Protein AF-A0A927RCM1-F1 (afdb_monomer)

Radius of gyration: 14.28 Å; Cα contacts (8 Å, |Δi|>4): 34; chains: 1; bounding box: 37×28×33 Å

pLDDT: mean 75.23, std 9.81, range [44.22, 87.44]

Mean predicted aligned error: 9.84 Å

Secondary structure (DSSP, 8-state):
---PPP-HHHHHHHHHHHHHHTT--HHHHHHHHT-S-HHHHHHHHHHHHHHHTSHHHHHHHHHTT--

Structure (mmCIF, N/CA/C/O backbone):
data_AF-A0A927RCM1-F1
#
_entry.id   AF-A0A927RCM1-F1
#
loop_
_atom_site.group_PDB
_atom_site.id
_atom_site.type_symbol
_atom_site.label_atom_id
_atom_site.label_alt_id
_atom_site.label_comp_id
_atom_site.label_asym_id
_atom_site.label_entity_id
_atom_site.label_seq_id
_atom_site.pdbx_PDB_ins_code
_atom_site.Cartn_x
_atom_site.Cartn_y
_atom_site.Cartn_z
_atom_site.occupancy
_atom_site.B_iso_or_equiv
_atom_site.auth_seq_id
_atom_site.auth_comp_id
_atom_site.auth_asym_id
_atom_site.auth_atom_id
_atom_site.pdbx_PDB_model_num
ATOM 1 N N . MET A 1 1 ? 28.905 -2.780 1.317 1.00 48.88 1 MET A N 1
ATOM 2 C CA . MET A 1 1 ? 27.428 -2.766 1.227 1.00 48.88 1 MET A CA 1
ATOM 3 C C . MET A 1 1 ? 26.889 -2.271 2.563 1.00 48.88 1 MET A C 1
ATOM 5 O O . MET A 1 1 ? 27.240 -2.855 3.578 1.00 48.88 1 MET A O 1
ATOM 9 N N . LYS A 1 2 ? 26.173 -1.141 2.604 1.00 51.09 2 LYS A N 1
ATOM 10 C CA . LYS A 1 2 ? 25.668 -0.554 3.858 1.00 51.09 2 LYS A CA 1
ATOM 11 C C . LYS A 1 2 ? 24.300 -1.179 4.137 1.00 51.09 2 LYS A C 1
ATOM 13 O O . LYS A 1 2 ? 23.404 -1.031 3.316 1.00 51.09 2 LYS A O 1
ATOM 18 N N . VAL A 1 3 ? 24.164 -1.923 5.232 1.00 59.69 3 VAL A N 1
ATOM 19 C CA . VAL A 1 3 ? 22.874 -2.502 5.634 1.00 59.69 3 VAL A CA 1
ATOM 20 C C . VAL A 1 3 ? 22.077 -1.399 6.323 1.00 59.69 3 VAL A C 1
ATOM 22 O O . VAL A 1 3 ? 22.468 -0.919 7.388 1.00 59.69 3 VAL A O 1
ATOM 25 N N . GLU A 1 4 ? 21.001 -0.943 5.688 1.00 76.06 4 GLU A N 1
ATOM 26 C CA . GLU A 1 4 ? 20.064 -0.018 6.319 1.00 76.06 4 GLU A CA 1
ATOM 27 C C . GLU A 1 4 ? 19.368 -0.706 7.494 1.00 76.06 4 GLU A C 1
ATOM 29 O O . GLU A 1 4 ? 18.963 -1.867 7.413 1.00 76.06 4 GLU A O 1
ATOM 34 N N . LYS A 1 5 ? 19.247 0.005 8.620 1.00 78.50 5 LYS A N 1
ATOM 35 C CA . LYS A 1 5 ? 18.530 -0.521 9.782 1.00 78.50 5 LYS A CA 1
ATOM 36 C C . LYS A 1 5 ? 17.052 -0.632 9.429 1.00 78.50 5 LYS A C 1
ATOM 38 O O . LYS A 1 5 ? 16.426 0.374 9.102 1.00 78.50 5 LYS A O 1
ATOM 43 N N . LEU A 1 6 ? 16.502 -1.837 9.556 1.00 72.94 6 LEU A N 1
ATOM 44 C CA . LEU A 1 6 ? 15.062 -2.070 9.516 1.00 72.94 6 LEU A CA 1
ATOM 45 C C . LEU A 1 6 ? 14.383 -1.171 10.554 1.00 72.94 6 LEU A C 1
ATOM 47 O O . LEU A 1 6 ? 14.636 -1.283 11.753 1.00 72.94 6 LEU A O 1
ATOM 51 N N . THR A 1 7 ? 13.536 -0.260 10.080 1.00 76.31 7 THR A N 1
ATOM 52 C CA . THR A 1 7 ? 12.701 0.584 10.938 1.00 76.31 7 THR A CA 1
ATOM 53 C C . THR A 1 7 ? 11.231 0.204 10.769 1.00 76.31 7 THR A C 1
ATOM 55 O O . THR A 1 7 ? 10.839 -0.269 9.696 1.00 76.31 7 THR A O 1
ATOM 58 N N . PRO A 1 8 ? 10.372 0.475 11.768 1.00 74.94 8 PRO A N 1
ATOM 59 C CA . PRO A 1 8 ? 8.926 0.270 11.645 1.00 74.94 8 PRO A CA 1
ATOM 60 C C . PRO A 1 8 ? 8.282 0.997 10.450 1.00 74.94 8 PRO A C 1
ATOM 62 O O . PRO A 1 8 ? 7.184 0.651 10.025 1.00 74.94 8 PRO A O 1
ATOM 65 N N . HIS A 1 9 ? 8.941 2.023 9.902 1.00 77.94 9 HIS A N 1
ATOM 66 C CA . HIS A 1 9 ? 8.473 2.735 8.715 1.00 77.94 9 HIS A CA 1
ATOM 67 C C . HIS A 1 9 ? 8.663 1.920 7.422 1.00 77.94 9 HIS A C 1
ATOM 69 O O . HIS A 1 9 ? 7.813 1.959 6.530 1.00 77.94 9 HIS A O 1
ATOM 75 N N . MET A 1 10 ? 9.743 1.138 7.338 1.00 73.94 10 MET A N 1
ATOM 76 C CA . MET A 1 10 ? 10.011 0.260 6.195 1.00 73.94 10 MET A CA 1
ATOM 77 C C . MET A 1 10 ? 9.001 -0.890 6.146 1.00 73.94 10 MET A C 1
ATOM 79 O O . MET A 1 10 ? 8.408 -1.137 5.098 1.00 73.94 10 MET A O 1
ATOM 83 N N . SER A 1 11 ? 8.723 -1.530 7.289 1.00 78.12 11 SER A N 1
ATOM 84 C CA . SER A 1 11 ? 7.739 -2.618 7.358 1.00 78.12 11 SER A CA 1
ATOM 85 C C . SER A 1 11 ? 6.322 -2.142 7.037 1.00 78.12 11 SER A C 1
ATOM 87 O O . SER A 1 11 ? 5.618 -2.818 6.291 1.00 78.12 11 SER A O 1
ATOM 89 N N . ARG A 1 12 ? 5.923 -0.948 7.507 1.00 80.56 12 ARG A N 1
ATOM 90 C CA . ARG A 1 12 ? 4.635 -0.332 7.136 1.00 80.56 12 ARG A CA 1
ATOM 91 C C . ARG A 1 12 ? 4.466 -0.198 5.625 1.00 80.56 12 ARG A C 1
ATOM 93 O O . ARG A 1 12 ? 3.381 -0.456 5.120 1.00 80.56 12 ARG A O 1
ATOM 100 N N . THR A 1 13 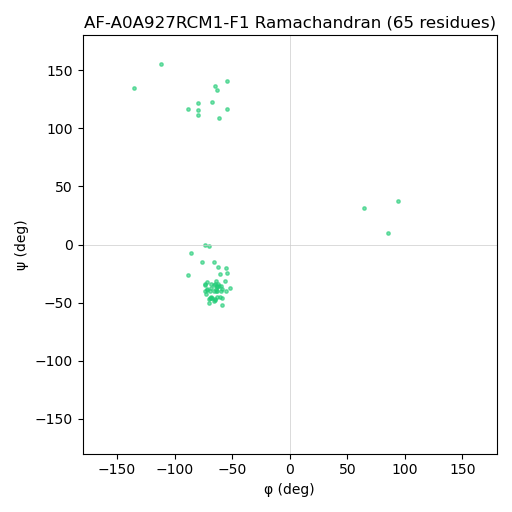? 5.527 0.164 4.905 1.00 80.19 13 THR A N 1
ATOM 101 C CA . THR A 1 13 ? 5.487 0.300 3.442 1.00 80.19 13 THR A CA 1
ATOM 102 C C . THR A 1 13 ? 5.316 -1.047 2.746 1.00 80.19 13 THR A C 1
ATOM 104 O O . THR A 1 13 ? 4.461 -1.175 1.869 1.00 80.19 13 THR A O 1
ATOM 107 N N . THR A 1 14 ? 6.081 -2.059 3.159 1.00 83.69 14 THR A N 1
ATOM 108 C CA . THR A 1 14 ? 5.996 -3.409 2.586 1.00 83.69 14 THR A CA 1
ATOM 109 C C . THR A 1 14 ? 4.623 -4.035 2.828 1.00 83.69 14 THR A C 1
ATOM 111 O O . THR A 1 14 ? 4.020 -4.558 1.896 1.00 83.69 14 THR A O 1
ATOM 114 N N . VAL A 1 15 ? 4.096 -3.921 4.052 1.00 84.88 15 VAL A N 1
ATOM 115 C CA . VAL A 1 15 ? 2.767 -4.437 4.418 1.00 84.88 15 VAL A CA 1
ATOM 116 C C . VAL A 1 15 ? 1.662 -3.710 3.650 1.00 84.88 15 VAL A C 1
ATOM 118 O O . VAL A 1 15 ? 0.803 -4.365 3.066 1.00 84.88 15 VAL A O 1
ATOM 121 N N . ALA A 1 16 ? 1.700 -2.373 3.591 1.00 85.06 16 ALA A N 1
ATOM 122 C CA . ALA A 1 16 ? 0.704 -1.593 2.859 1.00 85.06 16 ALA A CA 1
ATOM 123 C C . ALA A 1 16 ? 0.664 -1.969 1.372 1.00 85.06 16 ALA A C 1
ATOM 125 O O . ALA A 1 16 ? -0.410 -2.173 0.817 1.00 85.06 16 ALA A O 1
ATOM 126 N N . THR A 1 17 ? 1.835 -2.075 0.739 1.00 83.56 17 THR A N 1
ATOM 127 C CA . THR A 1 17 ? 1.945 -2.397 -0.690 1.00 83.56 17 THR A CA 1
ATOM 128 C C . THR A 1 17 ? 1.453 -3.816 -0.966 1.00 83.56 17 THR A C 1
ATOM 130 O O . THR A 1 17 ? 0.586 -3.992 -1.810 1.00 83.56 17 THR A O 1
ATOM 133 N N . GLY A 1 18 ? 1.907 -4.810 -0.192 1.00 86.31 18 GLY A N 1
ATOM 134 C CA . GLY A 1 18 ? 1.526 -6.208 -0.409 1.00 86.31 18 GLY A CA 1
ATOM 135 C C . GLY A 1 18 ? 0.028 -6.479 -0.236 1.00 86.31 18 GLY A C 1
ATOM 136 O O . GLY A 1 18 ? -0.560 -7.202 -1.034 1.00 86.31 18 GLY A O 1
ATOM 137 N N . LEU A 1 19 ? -0.615 -5.868 0.765 1.00 87.44 19 LEU A N 1
ATOM 138 C CA . LEU A 1 19 ? -2.062 -6.021 0.968 1.00 87.44 19 LEU A CA 1
ATOM 139 C C . LEU A 1 19 ? -2.870 -5.338 -0.134 1.00 87.44 19 LEU A C 1
ATOM 141 O O . LEU A 1 19 ? -3.8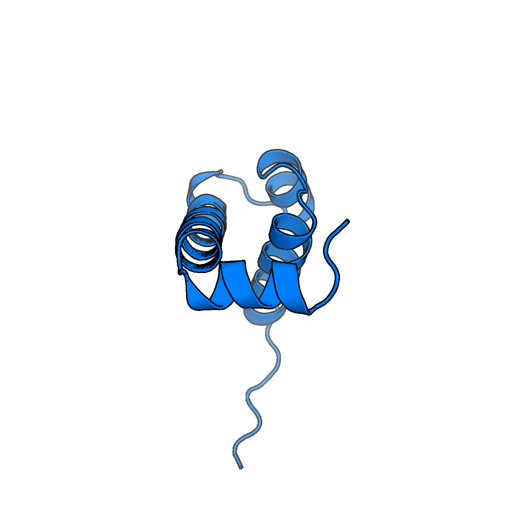63 -5.887 -0.610 1.00 87.44 19 LEU A O 1
ATOM 145 N N . LEU A 1 20 ? -2.435 -4.152 -0.566 1.00 85.94 20 LEU A N 1
ATOM 146 C CA . LEU A 1 20 ? -3.081 -3.466 -1.676 1.00 85.94 20 LEU A CA 1
ATOM 147 C C . LEU A 1 20 ? -2.905 -4.242 -2.979 1.00 85.94 20 LEU A C 1
ATOM 149 O O . LEU A 1 20 ? -3.875 -4.344 -3.719 1.00 85.94 20 LEU A O 1
ATOM 153 N N . ASP A 1 21 ? -1.739 -4.824 -3.253 1.00 82.56 21 ASP A N 1
ATOM 154 C CA . ASP A 1 21 ? -1.513 -5.661 -4.439 1.00 82.56 21 ASP A CA 1
ATOM 155 C C . ASP A 1 21 ? -2.389 -6.923 -4.419 1.00 82.56 21 ASP A C 1
ATOM 157 O O . ASP A 1 21 ? -2.941 -7.308 -5.449 1.00 82.56 21 ASP A O 1
ATOM 161 N N . ALA A 1 22 ? -2.625 -7.498 -3.235 1.00 84.81 22 ALA A N 1
ATOM 162 C CA . ALA A 1 22 ? -3.562 -8.604 -3.029 1.00 84.81 22 ALA A CA 1
ATOM 163 C C . ALA A 1 22 ? -5.049 -8.208 -3.172 1.00 84.81 22 ALA A C 1
ATOM 165 O O . ALA A 1 22 ? -5.927 -9.058 -3.043 1.00 84.81 22 ALA A O 1
ATOM 166 N N . GLY A 1 23 ? -5.358 -6.933 -3.438 1.00 84.94 23 GLY A N 1
ATOM 167 C CA . GLY A 1 23 ? -6.725 -6.455 -3.656 1.00 84.94 23 GLY A CA 1
ATOM 168 C C . GLY A 1 23 ? -7.496 -6.100 -2.385 1.00 84.94 23 GLY A C 1
ATOM 169 O O . GLY A 1 23 ? -8.693 -5.827 -2.473 1.00 84.94 23 GLY A O 1
ATOM 170 N N . VAL A 1 24 ? -6.837 -6.059 -1.224 1.00 86.94 24 VAL A N 1
ATOM 171 C CA . VAL A 1 24 ? -7.482 -5.661 0.033 1.00 86.94 24 VAL A CA 1
ATOM 172 C C . VAL A 1 24 ? -7.946 -4.199 -0.065 1.00 86.94 24 VAL A C 1
ATOM 174 O O . VAL A 1 24 ? -7.172 -3.338 -0.507 1.00 86.94 24 VAL A O 1
ATOM 177 N N . PRO A 1 25 ? -9.190 -3.879 0.340 1.00 86.75 25 PRO A N 1
ATOM 178 C CA . PRO A 1 25 ? -9.677 -2.508 0.375 1.00 86.75 25 PRO A CA 1
ATOM 179 C C . PRO A 1 25 ? -8.769 -1.584 1.192 1.00 86.75 25 PRO A C 1
ATOM 181 O O . PRO A 1 25 ? -8.285 -1.922 2.270 1.00 86.75 25 PRO A O 1
ATOM 184 N N . ILE A 1 26 ? -8.573 -0.358 0.701 1.00 83.56 26 ILE A N 1
ATOM 185 C CA . ILE A 1 26 ? -7.668 0.616 1.333 1.00 83.56 26 ILE A CA 1
ATOM 186 C C . ILE A 1 26 ? -8.075 0.985 2.770 1.00 83.56 26 ILE A C 1
ATOM 188 O O . ILE A 1 26 ? -7.219 1.408 3.543 1.00 83.56 26 ILE A O 1
ATOM 192 N N . VAL A 1 27 ? -9.359 0.851 3.114 1.00 84.81 27 VAL A N 1
ATOM 193 C CA . VAL A 1 27 ? -9.889 1.114 4.461 1.00 84.81 27 VAL A CA 1
ATOM 194 C C . VAL A 1 27 ? -9.411 0.036 5.436 1.00 84.81 27 VAL A C 1
ATOM 196 O O . VAL A 1 27 ? -8.821 0.368 6.456 1.00 84.81 27 VAL A O 1
ATOM 199 N N . ASP A 1 28 ? -9.501 -1.238 5.060 1.00 86.81 28 ASP A N 1
ATOM 200 C CA . ASP A 1 28 ? -9.033 -2.351 5.897 1.00 86.81 28 ASP A CA 1
ATOM 201 C C . ASP A 1 28 ? -7.508 -2.291 6.110 1.00 86.81 28 ASP A C 1
ATOM 203 O O . ASP A 1 28 ? -6.998 -2.515 7.210 1.00 86.81 28 ASP A O 1
ATOM 207 N N . VAL A 1 29 ? -6.759 -1.901 5.069 1.00 85.44 29 VAL A N 1
ATOM 208 C CA . VAL A 1 29 ? -5.309 -1.660 5.176 1.00 85.44 29 VAL A CA 1
ATOM 209 C C . VAL A 1 29 ? -5.005 -0.479 6.108 1.00 85.44 29 VAL A C 1
ATOM 211 O O . VAL A 1 29 ? -3.993 -0.489 6.806 1.00 85.44 29 VAL A O 1
ATOM 214 N N . GLN A 1 30 ? -5.850 0.554 6.146 1.00 85.56 30 GLN A N 1
ATOM 215 C CA . GLN A 1 30 ? -5.676 1.689 7.063 1.00 85.56 30 GLN A CA 1
ATOM 216 C C . GLN A 1 30 ? -5.877 1.282 8.518 1.00 85.56 30 GLN A C 1
ATOM 218 O O . GLN A 1 30 ? -5.031 1.626 9.350 1.00 85.56 30 GLN A O 1
ATOM 223 N N . ASP A 1 31 ? -6.942 0.533 8.791 1.00 83.38 31 ASP A N 1
ATOM 224 C CA . ASP A 1 31 ? -7.274 0.048 10.128 1.00 83.38 31 ASP A CA 1
ATOM 225 C C . ASP A 1 31 ? -6.157 -0.849 10.666 1.00 83.38 31 ASP A C 1
ATOM 227 O O . ASP A 1 31 ? -5.664 -0.636 11.775 1.00 83.38 31 ASP A O 1
ATOM 231 N N . MET A 1 32 ? -5.649 -1.767 9.836 1.00 83.12 32 MET A N 1
ATOM 232 C CA . MET A 1 32 ? -4.524 -2.632 10.201 1.00 83.12 32 MET A CA 1
ATOM 233 C C . MET A 1 32 ? -3.245 -1.848 10.543 1.00 83.12 32 MET A C 1
ATOM 235 O O . MET A 1 32 ? -2.478 -2.250 11.419 1.00 83.12 32 MET A O 1
ATOM 239 N N . LEU A 1 33 ? -2.983 -0.729 9.862 1.00 84.31 33 LEU A N 1
ATOM 240 C CA . LEU A 1 33 ? -1.780 0.082 10.085 1.00 84.31 33 LEU A CA 1
ATOM 241 C C . LEU A 1 33 ? -1.932 1.103 11.226 1.00 84.31 33 LEU A C 1
ATOM 243 O O . LEU A 1 33 ? -0.941 1.754 11.600 1.00 84.31 33 LEU A O 1
ATOM 247 N N . GLY A 1 34 ? -3.144 1.245 11.775 1.00 80.88 34 GLY A N 1
ATOM 248 C CA . GLY A 1 34 ? -3.488 2.232 12.797 1.00 80.88 34 GLY A CA 1
ATOM 249 C C . GLY A 1 34 ? -3.379 3.670 12.285 1.00 80.88 34 GLY A C 1
ATOM 250 O O . GLY A 1 34 ? -2.981 4.570 13.025 1.00 80.88 34 GLY A O 1
ATOM 251 N N . HIS A 1 35 ? -3.633 3.896 10.992 1.00 82.94 35 HIS A N 1
ATOM 252 C CA . HIS A 1 35 ? -3.537 5.226 10.399 1.00 82.94 35 HIS A CA 1
ATOM 253 C C . HIS A 1 35 ? -4.791 6.047 10.712 1.00 82.94 35 HIS A C 1
ATOM 255 O O . HIS A 1 35 ? -5.865 5.771 10.196 1.00 82.94 35 HIS A O 1
ATOM 261 N N . ALA A 1 36 ? -4.633 7.134 11.470 1.00 68.62 36 ALA A N 1
ATOM 262 C CA . ALA A 1 36 ? -5.737 8.040 11.806 1.00 68.62 36 ALA A CA 1
ATOM 263 C C . ALA A 1 36 ? -6.322 8.805 10.598 1.00 68.62 36 ALA A C 1
ATOM 265 O O . ALA A 1 36 ? -7.386 9.408 10.706 1.00 68.62 36 ALA A O 1
ATOM 266 N N . SER A 1 37 ? -5.628 8.828 9.453 1.00 64.88 37 SER A N 1
ATOM 267 C CA . SER A 1 37 ? -6.099 9.503 8.241 1.00 64.88 37 SER A CA 1
ATOM 268 C C . SER A 1 37 ? -5.895 8.649 6.986 1.00 64.88 37 SER A C 1
ATOM 270 O O . SER A 1 37 ? -4.775 8.190 6.733 1.00 64.88 37 SER A O 1
ATOM 272 N N . PRO A 1 38 ? -6.910 8.558 6.105 1.00 62.75 38 PRO A N 1
ATOM 273 C CA . PRO A 1 38 ? -6.785 7.903 4.804 1.00 62.75 38 PRO A CA 1
ATOM 274 C C . PRO A 1 38 ? -5.758 8.556 3.867 1.00 62.75 38 PRO A C 1
ATOM 276 O O . PRO A 1 38 ? -5.307 7.950 2.891 1.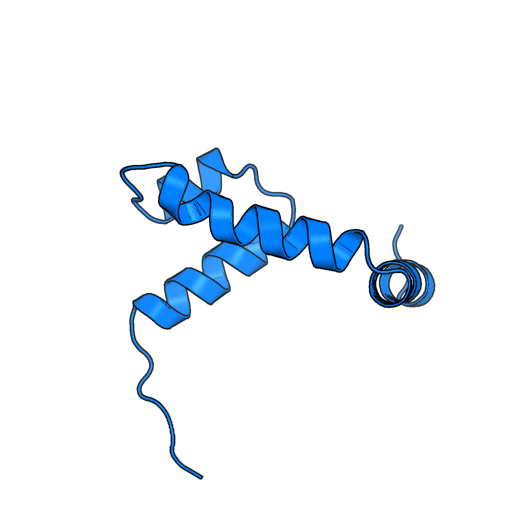00 62.75 38 PRO A O 1
ATOM 279 N N . ALA A 1 39 ? -5.390 9.817 4.128 1.00 66.00 39 ALA A N 1
ATOM 280 C CA . ALA A 1 39 ? -4.457 10.573 3.296 1.00 66.00 39 ALA A CA 1
ATOM 281 C C . ALA A 1 39 ? -3.062 9.937 3.248 1.00 66.00 39 ALA A C 1
ATOM 283 O O . ALA A 1 39 ? -2.423 9.959 2.196 1.00 66.00 39 ALA A O 1
ATOM 284 N N . THR A 1 40 ? -2.627 9.315 4.346 1.00 68.00 40 THR A N 1
ATOM 285 C CA . THR A 1 40 ? -1.303 8.693 4.465 1.00 68.00 40 THR A CA 1
ATOM 286 C C . THR A 1 40 ? -1.203 7.404 3.644 1.00 68.00 40 THR A C 1
ATOM 288 O O . THR A 1 40 ? -0.154 7.122 3.071 1.00 68.00 40 THR A O 1
ATOM 291 N N . THR A 1 41 ? -2.308 6.659 3.500 1.00 69.94 41 THR A N 1
ATOM 292 C CA . THR A 1 41 ? -2.349 5.393 2.742 1.00 69.94 41 THR A CA 1
ATOM 293 C C . THR A 1 41 ? -2.653 5.601 1.254 1.00 69.94 41 THR A C 1
ATOM 295 O O . THR A 1 41 ? -2.184 4.831 0.417 1.00 69.94 41 THR A O 1
ATOM 298 N N . ARG A 1 42 ? -3.347 6.689 0.876 1.00 70.06 42 ARG A N 1
ATOM 299 C CA . ARG A 1 42 ? -3.640 7.038 -0.535 1.00 70.06 42 ARG A CA 1
ATOM 300 C C . ARG A 1 42 ? -2.401 7.123 -1.436 1.00 70.06 42 ARG A C 1
ATOM 302 O O . ARG A 1 42 ? -2.512 6.951 -2.650 1.00 70.06 42 ARG A O 1
ATOM 309 N N . ARG A 1 43 ? -1.218 7.381 -0.867 1.00 72.00 43 ARG A N 1
ATOM 310 C CA . ARG A 1 43 ? 0.051 7.376 -1.611 1.00 72.00 43 ARG A CA 1
AT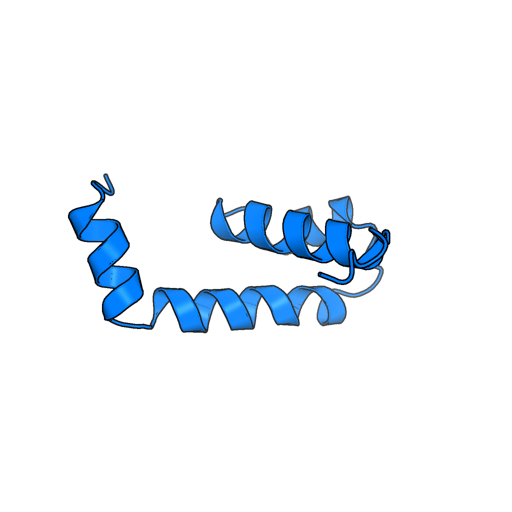OM 311 C C . ARG A 1 43 ? 0.365 6.001 -2.214 1.00 72.00 43 ARG A C 1
ATOM 313 O O . ARG A 1 43 ? 0.878 5.960 -3.330 1.00 72.00 43 ARG A O 1
ATOM 320 N N . TYR A 1 44 ? 0.029 4.912 -1.523 1.00 68.69 44 TYR A N 1
ATOM 321 C CA . TYR A 1 44 ? 0.291 3.548 -1.988 1.00 68.69 44 TYR A CA 1
ATOM 322 C C . TYR A 1 44 ? -0.645 3.143 -3.138 1.00 68.69 44 TYR A C 1
ATOM 324 O O . TYR A 1 44 ? -0.175 2.656 -4.162 1.00 68.69 44 TYR A O 1
ATOM 332 N N . ASP A 1 45 ? 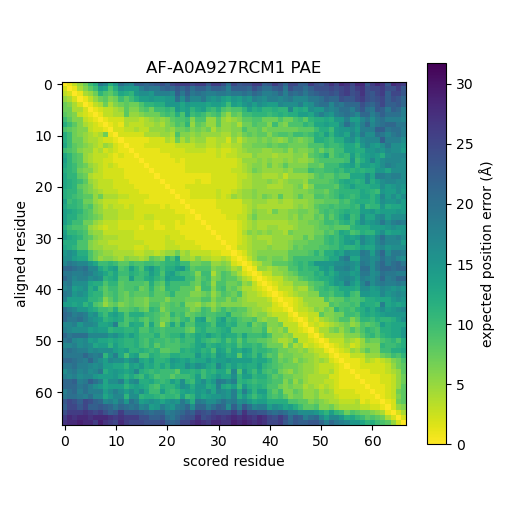-1.935 3.479 -3.048 1.00 68.88 45 ASP A N 1
ATOM 333 C CA . ASP A 1 45 ? -2.921 3.252 -4.122 1.00 68.88 45 ASP A CA 1
ATOM 334 C C . ASP A 1 45 ? -2.537 3.966 -5.438 1.00 68.88 45 ASP A C 1
ATOM 336 O O . ASP A 1 45 ? -2.653 3.419 -6.537 1.00 68.88 45 ASP A O 1
ATOM 340 N N . ARG A 1 46 ? -1.979 5.184 -5.347 1.00 65.88 46 ARG A N 1
ATOM 341 C CA . ARG A 1 46 ? -1.461 5.912 -6.521 1.00 65.88 46 ARG A CA 1
ATOM 342 C C . ARG A 1 46 ? -0.256 5.211 -7.164 1.00 65.88 46 ARG A C 1
ATOM 344 O O . ARG A 1 46 ? -0.100 5.294 -8.381 1.00 65.88 46 ARG A O 1
ATOM 351 N N . GLY A 1 47 ? 0.602 4.570 -6.368 1.00 68.00 47 GLY A N 1
ATOM 352 C CA . GLY A 1 47 ? 1.724 3.772 -6.868 1.00 68.00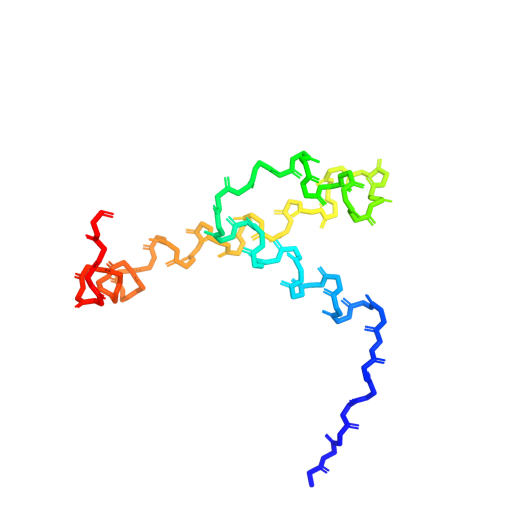 47 GLY A CA 1
ATOM 353 C C . GLY A 1 47 ? 1.240 2.560 -7.660 1.00 68.00 47 GLY A C 1
ATOM 354 O O . GLY A 1 47 ? 1.658 2.376 -8.801 1.00 68.00 47 GLY A O 1
ATOM 355 N N . ARG A 1 48 ? 0.274 1.819 -7.105 1.00 68.94 48 ARG A N 1
ATOM 356 C CA . ARG A 1 48 ? -0.335 0.649 -7.747 1.00 68.94 48 ARG A CA 1
ATOM 357 C C . ARG A 1 48 ? -0.983 0.982 -9.088 1.00 68.94 48 ARG A C 1
ATOM 359 O O . ARG A 1 48 ? -0.619 0.389 -10.097 1.00 68.94 48 ARG A O 1
ATOM 366 N N . ARG A 1 49 ? -1.865 1.994 -9.148 1.00 66.62 49 ARG A N 1
ATOM 367 C CA . ARG A 1 49 ? -2.499 2.388 -10.425 1.00 66.62 49 ARG A CA 1
ATOM 368 C C . ARG A 1 49 ? -1.480 2.730 -11.514 1.00 66.62 49 ARG A C 1
ATOM 370 O O . ARG A 1 49 ? -1.760 2.512 -12.686 1.00 66.62 49 ARG A O 1
ATOM 377 N N . LYS A 1 50 ? -0.309 3.269 -11.153 1.00 67.12 50 LYS A N 1
ATOM 378 C CA . LYS A 1 50 ? 0.766 3.545 -12.117 1.00 67.12 50 LYS A CA 1
ATOM 379 C C . LYS A 1 50 ? 1.446 2.273 -12.624 1.00 67.12 50 LYS A C 1
ATOM 381 O O . LYS A 1 50 ? 1.791 2.232 -13.800 1.00 67.12 50 LYS A O 1
ATOM 386 N N . LEU A 1 51 ? 1.640 1.274 -11.765 1.00 70.75 51 LEU A N 1
ATOM 387 C CA . LEU A 1 51 ? 2.219 -0.017 -12.145 1.00 70.75 51 LEU A CA 1
ATOM 388 C C . LEU A 1 51 ? 1.244 -0.815 -13.016 1.00 70.75 51 LEU A C 1
ATOM 390 O O . LEU A 1 51 ? 1.602 -1.186 -14.128 1.00 70.75 51 LEU A O 1
ATOM 394 N N . ASP A 1 52 ? -0.010 -0.957 -12.583 1.00 67.12 52 ASP A N 1
ATOM 395 C CA . ASP A 1 52 ? -1.051 -1.691 -13.319 1.00 67.12 52 ASP A CA 1
ATOM 396 C C . ASP A 1 52 ? -1.389 -1.042 -14.674 1.00 67.12 52 ASP A C 1
ATOM 398 O O . ASP A 1 52 ? -1.723 -1.725 -15.643 1.00 67.12 52 ASP A O 1
ATOM 402 N N . ALA A 1 53 ? -1.288 0.288 -14.784 1.00 68.94 53 ALA A N 1
ATOM 403 C CA . ALA A 1 53 ? -1.477 0.995 -16.051 1.00 68.94 53 ALA A CA 1
ATOM 404 C C . ALA A 1 53 ? -0.278 0.865 -17.009 1.00 68.94 53 ALA A C 1
ATOM 406 O O . ALA A 1 53 ? -0.413 1.180 -18.192 1.00 68.94 53 ALA A O 1
ATOM 407 N N . HIS A 1 54 ? 0.888 0.417 -16.534 1.00 78.06 54 HIS A N 1
ATOM 408 C CA . HIS A 1 54 ? 2.078 0.299 -17.363 1.00 78.06 54 HIS A CA 1
ATOM 409 C C . HIS A 1 54 ? 2.023 -0.979 -18.207 1.00 78.06 54 HIS A C 1
ATOM 411 O O . HIS A 1 54 ? 1.971 -2.088 -17.675 1.00 78.06 54 HIS A O 1
ATOM 417 N N . ALA A 1 55 ? 2.093 -0.831 -19.534 1.00 75.56 55 ALA A N 1
ATOM 418 C CA . ALA A 1 55 ? 1.934 -1.931 -20.490 1.00 75.56 55 ALA A CA 1
ATOM 419 C C . ALA A 1 55 ? 2.843 -3.137 -20.191 1.00 75.56 55 ALA A C 1
ATOM 421 O O . ALA A 1 55 ? 2.401 -4.275 -20.298 1.00 75.56 55 ALA A O 1
ATOM 422 N N . ALA A 1 56 ? 4.082 -2.901 -19.743 1.00 78.50 56 ALA A N 1
ATOM 423 C CA . ALA A 1 56 ? 5.010 -3.980 -19.395 1.00 78.50 56 ALA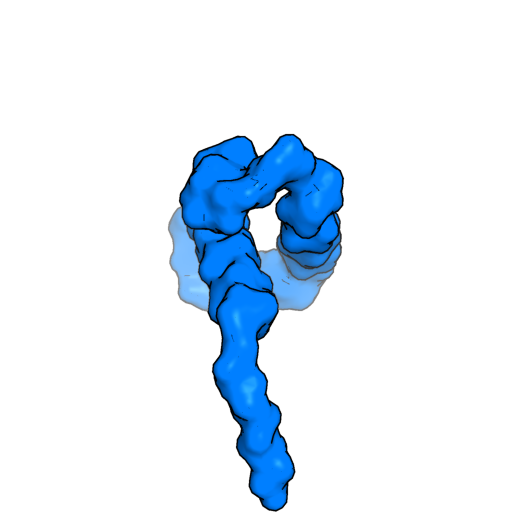 A CA 1
ATOM 424 C C . ALA A 1 56 ? 4.583 -4.776 -18.147 1.00 78.50 56 ALA A C 1
ATOM 426 O O . ALA A 1 56 ? 4.741 -5.991 -18.117 1.00 78.50 56 ALA A O 1
ATOM 427 N N . TYR A 1 57 ? 4.021 -4.109 -17.136 1.00 74.94 57 TYR A N 1
ATOM 428 C CA . TYR A 1 57 ? 3.564 -4.767 -15.905 1.00 74.94 57 TYR A CA 1
ATOM 429 C C . TYR A 1 57 ? 2.283 -5.561 -16.163 1.00 74.94 57 TYR A C 1
ATOM 431 O O . TYR A 1 57 ? 2.138 -6.701 -15.732 1.00 74.94 57 TYR A O 1
ATOM 439 N N . ARG A 1 58 ? 1.393 -4.974 -16.967 1.00 74.94 58 ARG A N 1
ATOM 440 C CA . ARG A 1 58 ? 0.179 -5.621 -17.459 1.00 74.94 58 ARG A CA 1
ATOM 441 C C . ARG A 1 58 ? 0.468 -6.828 -18.353 1.00 74.94 58 ARG A C 1
ATOM 443 O O . ARG A 1 58 ? -0.259 -7.809 -18.313 1.00 74.94 58 ARG A O 1
ATOM 450 N N . TRP A 1 59 ? 1.523 -6.768 -19.162 1.00 75.00 59 TRP A N 1
ATOM 451 C CA . TRP A 1 59 ? 1.954 -7.904 -19.974 1.00 75.00 59 TRP A CA 1
ATOM 452 C C . TRP A 1 59 ? 2.588 -9.006 -19.122 1.00 75.00 59 TRP A C 1
ATOM 454 O O . TRP A 1 59 ? 2.305 -10.182 -19.334 1.00 75.00 59 TRP A O 1
ATOM 464 N N . ALA A 1 60 ? 3.381 -8.633 -18.115 1.00 82.00 60 ALA A N 1
ATOM 465 C CA . ALA A 1 60 ? 3.979 -9.586 -17.188 1.00 82.00 60 ALA A CA 1
ATOM 466 C C . ALA A 1 60 ? 2.922 -10.411 -16.436 1.00 82.00 60 ALA A C 1
ATOM 468 O O . ALA A 1 60 ? 3.107 -11.615 -16.301 1.00 82.00 60 ALA A O 1
ATOM 469 N N . SER A 1 61 ? 1.800 -9.818 -16.011 1.00 79.00 61 SER A N 1
ATOM 470 C CA . SER A 1 61 ? 0.715 -10.576 -15.366 1.00 79.00 61 SER A CA 1
ATOM 471 C C . SER A 1 61 ? -0.006 -11.537 -16.320 1.00 79.00 61 SER A C 1
ATOM 473 O O . SER A 1 61 ? -0.390 -12.629 -15.906 1.00 79.00 61 SER A O 1
ATOM 475 N N . ILE A 1 62 ? -0.138 -11.179 -17.601 1.00 82.12 62 ILE A N 1
ATOM 476 C CA . ILE A 1 62 ? -0.721 -12.058 -18.627 1.00 82.12 62 ILE A CA 1
ATOM 477 C C . ILE A 1 62 ? 0.209 -13.247 -18.916 1.00 82.12 62 ILE A C 1
ATOM 479 O O . ILE A 1 62 ? -0.240 -14.389 -18.955 1.00 82.12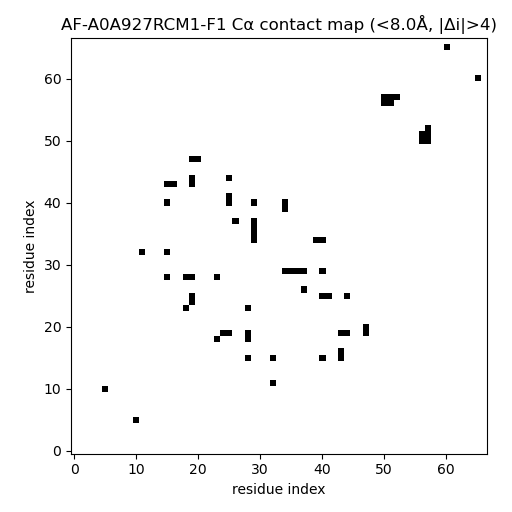 62 ILE A O 1
ATOM 483 N N . VAL A 1 63 ? 1.512 -13.000 -19.082 1.00 83.88 63 VAL A N 1
ATOM 484 C CA . VAL A 1 63 ? 2.501 -14.047 -19.404 1.00 83.88 63 VAL A CA 1
ATOM 485 C C . VAL A 1 63 ? 2.814 -14.940 -18.206 1.00 83.88 63 VAL A C 1
ATOM 487 O O . VAL A 1 63 ? 3.042 -16.134 -18.382 1.00 83.88 63 VAL A O 1
ATOM 490 N N . ALA A 1 64 ? 2.808 -14.390 -16.990 1.00 79.69 64 ALA A N 1
ATOM 491 C CA . ALA A 1 64 ? 3.051 -15.148 -15.764 1.00 79.69 64 ALA A CA 1
ATOM 492 C C . ALA A 1 64 ? 1.871 -16.055 -15.353 1.00 79.69 64 ALA A C 1
ATOM 494 O O . ALA A 1 64 ? 1.988 -16.764 -14.356 1.00 79.69 64 ALA A O 1
ATOM 495 N N . GLY A 1 65 ? 0.769 -16.074 -16.115 1.00 61.00 65 GLY A N 1
ATOM 496 C CA . GLY A 1 65 ? -0.337 -17.015 -15.919 1.00 61.00 65 GLY A CA 1
ATOM 497 C C . GLY A 1 65 ? -1.487 -16.496 -15.056 1.00 61.00 65 GLY A C 1
ATOM 498 O O . GLY A 1 65 ? -2.057 -17.265 -14.287 1.00 61.00 65 GLY A O 1
ATOM 499 N N . GLY A 1 66 ? -1.844 -15.212 -15.165 1.00 55.78 66 GLY A N 1
ATOM 500 C CA . GLY A 1 66 ? -3.060 -14.688 -14.537 1.00 55.78 66 GLY A CA 1
ATOM 501 C C . GLY A 1 66 ? -4.327 -15.363 -15.081 1.00 55.78 66 GLY A C 1
ATOM 502 O O . GLY A 1 66 ? -4.693 -15.135 -16.234 1.00 55.78 66 GLY A O 1
ATOM 503 N N . SER A 1 67 ? -4.963 -16.193 -14.244 1.00 44.22 67 SER 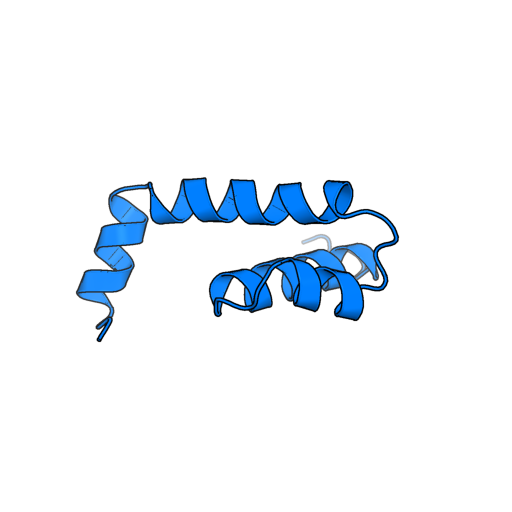A N 1
ATOM 504 C CA . SER A 1 67 ? -6.391 -16.553 -14.328 1.00 44.22 67 SER A CA 1
ATOM 505 C C . SER A 1 67 ? -7.257 -15.452 -13.725 1.00 44.22 67 SER A C 1
ATOM 507 O O . SER A 1 67 ? -6.762 -14.777 -12.793 1.00 44.22 67 SER A O 1
#

Nearest PDB structures (foldseek):
  2ezk-assembly1_A  TM=4.681E-01  e=1.495E+00  Muvirus mu
  1hlv-assembly1_A  TM=4.740E-01  e=5.737E+00  Homo sapiens
  2jws-assembly1_A  TM=3.755E-01  e=6.951E+00  synthetic construct
  1gjt-assembly1_A  TM=3.442E-01  e=7.901E+00  Streptococcus sp. 'group G'

Solvent-accessible surface area (backbone atoms only — not comparable to full-atom values): 4182 Å² total; per-residue (Å²): 135,86,81,76,78,90,44,78,68,58,53,52,50,53,52,52,47,54,42,47,73,73,64,50,57,71,65,62,54,30,62,76,70,68,52,95,49,70,74,74,56,52,60,53,58,58,52,48,56,55,47,63,68,32,68,68,55,46,46,48,45,57,74,74,62,67,126

Sequence (67 aa):
MKVEKLTPHMSRTTVATGLLDAGVPIVDVQDMLGHASPATTRRYDRGRRKLDAHAAYRWASIVAGGS

Organism: NCBI:txid648752

InterPro domains:
  IPR002104 Integrase, catalytic domain [PF00589] (4-46)
  IPR002104 Integrase, catalytic domain [PS51898] (1-58)
  IPR011010 DNA breaking-rejoining enzyme, catalytic core [SSF56349] (4-47)
  IPR013762 Integrase-like, catalytic domain superfamily [G3DSA:1.10.443.10] (1-61)

Foldseek 3Di:
DDDDDDDPVVVLLVQLLVCVVVVHDLVVNCVVSVPPDSVVSVVNVVVVVVQCPDPVSVVCCVVVDPD